Protein AF-A0A0U1HU04-F1 (afdb_monomer)

Organism: Yersinia rohdei (NCBI:txid29485)

Solvent-accessible surface area (backbone atoms only — not comparable to full-atom values): 5807 Å² total; per-residue (Å²): 131,83,82,80,83,60,98,45,67,34,29,42,54,51,36,54,56,43,50,52,55,50,51,49,65,64,69,73,52,92,62,57,69,66,62,49,38,60,50,66,69,31,60,72,57,46,52,53,50,53,51,49,47,50,54,54,46,64,78,40,39,73,57,51,28,62,73,69,71,54,90,61,49,79,89,67,40,49,63,67,60,35,54,51,50,51,51,53,54,50,49,54,50,33,64,75,69,74,93

pLDDT: mean 88.06, std 11.08, range [45.09, 97.31]

Foldseek 3Di:
DPPDDDPDPLQVLLLVQLVVVVCVVLVPDPDDPVVSLVQLPPPVNLLVVSVVSSVVCLVCVVVVCVVVVHPHDPVVHDVVVSSVVSNVVSVVVCVVVVD

Mean predicted aligned error: 4.65 Å

Sequence (99 aa):
MKIKTFENTATEFFYVLSMKIYVEAVSDTEESYSVFCDRAMNIPFMDAFFSEIISLIEKNFNHYVKRYGA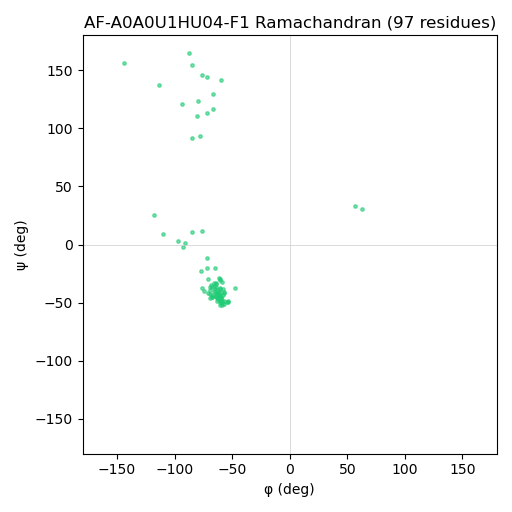DEKLADVDFKAVKRALFETHTEALEINEC

Secondary structure (DSSP, 8-state):
------SSHHHHHHHHHHHHHHHHHHHT----HHHHHHHHT-HHHHHHHHHHHHHHHHHHHHHHHHHHT----GGG--HHHHHHHHHHHHHHHHHHHT-

Structure (mmCIF, N/CA/C/O backbone):
data_AF-A0A0U1HU04-F1
#
_entry.id   AF-A0A0U1HU04-F1
#
loop_
_atom_site.group_PDB
_atom_site.id
_atom_site.type_symbol
_atom_site.label_atom_id
_atom_site.label_alt_id
_atom_site.label_comp_id
_atom_site.label_asym_id
_atom_site.label_entity_id
_atom_site.label_seq_id
_atom_site.pdbx_PDB_ins_code
_atom_site.Cartn_x
_atom_site.Cartn_y
_atom_site.Cartn_z
_atom_site.occupancy
_atom_site.B_iso_or_equiv
_atom_site.auth_seq_id
_atom_site.auth_comp_id
_atom_site.auth_asym_id
_atom_site.auth_atom_id
_atom_site.pdbx_PDB_model_num
ATOM 1 N N . MET A 1 1 ? 7.184 15.286 -3.728 1.00 45.09 1 MET A N 1
ATOM 2 C CA . MET A 1 1 ? 6.227 14.255 -3.277 1.00 45.09 1 MET A CA 1
ATOM 3 C C . MET A 1 1 ? 4.989 14.965 -2.747 1.00 45.09 1 MET A C 1
ATOM 5 O O . MET A 1 1 ? 5.107 15.686 -1.760 1.00 45.09 1 MET A O 1
ATOM 9 N N . LYS A 1 2 ? 3.841 14.885 -3.433 1.00 48.97 2 LYS A N 1
ATOM 10 C CA . LYS A 1 2 ? 2.584 15.393 -2.854 1.00 48.97 2 LYS A CA 1
ATOM 11 C C . LYS A 1 2 ? 2.246 14.501 -1.658 1.00 48.97 2 LYS A C 1
ATOM 13 O O . LYS A 1 2 ? 2.292 13.281 -1.782 1.00 48.97 2 LYS A O 1
ATOM 18 N N . ILE A 1 3 ? 1.970 15.092 -0.499 1.00 53.25 3 ILE A N 1
ATOM 19 C CA . ILE A 1 3 ? 1.521 14.327 0.669 1.00 53.25 3 ILE A CA 1
ATOM 20 C C . ILE A 1 3 ? 0.143 13.771 0.316 1.00 53.25 3 ILE A C 1
ATOM 22 O O . ILE A 1 3 ? -0.781 14.540 0.052 1.00 53.25 3 ILE A O 1
ATOM 26 N N . LYS A 1 4 ? 0.016 12.444 0.257 1.00 64.88 4 LYS A N 1
ATOM 27 C CA . LYS A 1 4 ? -1.287 11.802 0.096 1.00 64.88 4 LYS A CA 1
ATOM 28 C C . LYS A 1 4 ? -2.040 11.952 1.401 1.00 64.88 4 LYS A C 1
ATOM 30 O O . LYS A 1 4 ? -1.637 11.400 2.416 1.00 64.88 4 LYS A O 1
ATOM 35 N N . THR A 1 5 ? -3.110 12.728 1.373 1.00 72.75 5 THR A N 1
ATOM 36 C CA . THR A 1 5 ? -4.018 12.854 2.507 1.00 72.75 5 THR A CA 1
ATOM 37 C C . THR A 1 5 ? -4.962 11.662 2.509 1.00 72.75 5 THR A C 1
ATOM 39 O O . THR A 1 5 ? -5.801 11.540 1.615 1.00 72.75 5 THR A O 1
ATOM 42 N N . PHE A 1 6 ? -4.804 10.780 3.492 1.00 90.12 6 PHE A N 1
ATOM 43 C CA . PHE A 1 6 ? -5.768 9.723 3.782 1.00 90.12 6 PHE A CA 1
ATOM 44 C C . PHE A 1 6 ? -6.880 10.260 4.685 1.00 90.12 6 PHE A C 1
ATOM 46 O O . PHE A 1 6 ? -6.685 11.217 5.430 1.00 90.12 6 PHE A O 1
ATOM 53 N N . GLU A 1 7 ? -8.058 9.641 4.616 1.00 88.56 7 GLU A N 1
ATOM 54 C CA . GLU A 1 7 ? -9.226 10.054 5.407 1.00 88.56 7 GLU A CA 1
ATOM 55 C C . GLU A 1 7 ? -9.087 9.715 6.899 1.00 88.56 7 GLU A C 1
ATOM 57 O O . GLU A 1 7 ? -9.774 10.304 7.731 1.00 88.56 7 GLU A O 1
ATOM 62 N N . ASN A 1 8 ? -8.201 8.776 7.247 1.00 92.44 8 ASN A N 1
ATOM 63 C CA . ASN A 1 8 ? -7.927 8.389 8.624 1.00 92.44 8 ASN A CA 1
ATOM 64 C C . ASN A 1 8 ? -6.447 8.041 8.842 1.00 92.44 8 ASN A C 1
ATOM 66 O O . ASN A 1 8 ? -5.723 7.663 7.914 1.00 92.44 8 ASN A O 1
ATOM 70 N N . THR A 1 9 ? -6.020 8.159 10.098 1.00 94.38 9 THR A N 1
ATOM 71 C CA . THR A 1 9 ? -4.629 7.977 10.522 1.00 94.38 9 THR A CA 1
ATOM 72 C C . THR A 1 9 ? -4.182 6.517 10.467 1.00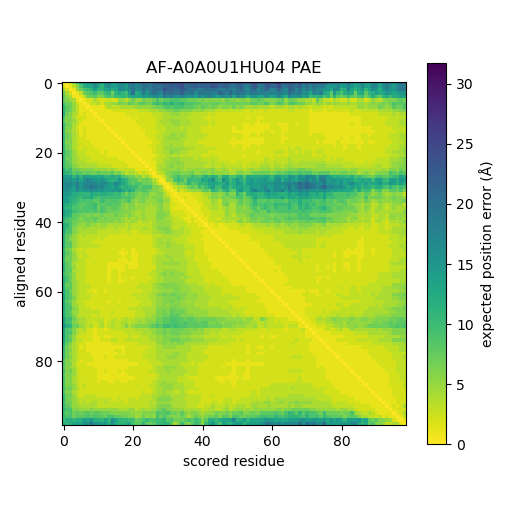 94.38 9 THR A C 1
ATOM 74 O O . THR A 1 9 ? -3.022 6.262 10.156 1.00 94.38 9 THR A O 1
ATOM 77 N N . ALA A 1 10 ? -5.086 5.547 10.647 1.00 95.81 10 ALA A N 1
ATOM 78 C CA . ALA A 1 10 ? -4.768 4.122 10.532 1.00 95.81 10 ALA A CA 1
ATOM 79 C C . ALA A 1 10 ? -4.329 3.753 9.109 1.00 95.81 10 ALA A C 1
ATOM 81 O O . ALA A 1 10 ? -3.338 3.048 8.912 1.00 95.81 10 ALA A O 1
ATOM 82 N N . THR A 1 11 ? -5.039 4.276 8.111 1.00 96.69 11 THR A N 1
ATOM 83 C CA . THR A 1 11 ? -4.750 4.077 6.688 1.00 96.69 11 THR A CA 1
ATOM 84 C C . THR A 1 11 ? -3.447 4.766 6.301 1.00 96.69 11 THR A C 1
ATOM 86 O O . THR A 1 11 ? -2.616 4.158 5.625 1.00 96.69 11 THR A O 1
ATOM 89 N N . GLU A 1 12 ? -3.221 5.994 6.777 1.00 95.56 12 GLU A N 1
ATOM 90 C CA . GLU A 1 12 ? -1.949 6.697 6.582 1.00 95.56 12 GLU A CA 1
ATOM 91 C C . GLU A 1 12 ? -0.778 5.930 7.208 1.00 95.56 12 GLU A C 1
ATOM 93 O O . GLU A 1 12 ? 0.234 5.687 6.550 1.00 95.56 12 GLU A O 1
ATOM 98 N N . 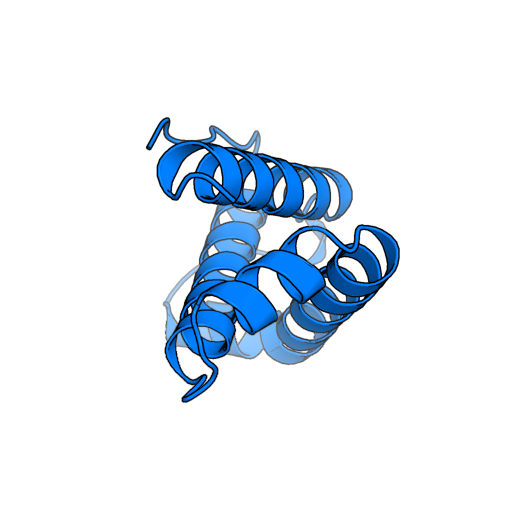PHE A 1 13 ? -0.928 5.483 8.455 1.00 95.69 13 PHE A N 1
ATOM 99 C CA . PHE A 1 13 ? 0.083 4.706 9.163 1.00 95.69 13 PHE A CA 1
ATOM 100 C C . PHE A 1 13 ? 0.410 3.405 8.421 1.00 95.69 13 PHE A C 1
ATOM 102 O O . PHE A 1 13 ? 1.584 3.094 8.196 1.00 95.69 13 PHE A O 1
ATOM 109 N N . PHE A 1 14 ? -0.613 2.673 7.973 1.00 97.31 14 PHE A N 1
ATOM 110 C CA . PHE A 1 14 ? -0.436 1.449 7.194 1.00 97.31 14 PHE A CA 1
ATOM 111 C C . PHE A 1 14 ? 0.276 1.722 5.859 1.00 97.31 14 PHE A C 1
ATOM 113 O O . PHE A 1 14 ? 1.199 0.992 5.481 1.00 97.31 14 PHE A O 1
ATOM 120 N N . TYR A 1 15 ? -0.100 2.793 5.158 1.00 96.38 15 TYR A N 1
ATOM 121 C CA . TYR A 1 15 ? 0.563 3.213 3.925 1.00 96.38 15 TYR A CA 1
ATOM 122 C C . TYR A 1 15 ? 2.041 3.553 4.154 1.00 96.38 15 TYR A C 1
ATOM 124 O O . TYR A 1 15 ? 2.896 3.098 3.395 1.00 96.38 15 TYR A O 1
ATOM 132 N N . VAL A 1 16 ? 2.374 4.280 5.223 1.00 95.00 16 VAL A N 1
ATOM 133 C CA . VAL A 1 16 ? 3.768 4.617 5.559 1.00 95.00 16 VAL A CA 1
ATOM 134 C C . VAL A 1 16 ? 4.598 3.359 5.832 1.00 95.00 16 VAL A C 1
ATOM 136 O O . VAL A 1 16 ? 5.739 3.273 5.374 1.00 95.00 16 VAL A O 1
ATOM 139 N N . LEU A 1 17 ? 4.048 2.365 6.535 1.00 95.56 17 LEU A N 1
ATOM 140 C CA . LEU A 1 17 ? 4.718 1.069 6.714 1.00 95.56 17 LEU A CA 1
ATOM 141 C C . LEU A 1 17 ? 4.924 0.346 5.376 1.00 95.56 17 LEU A C 1
ATOM 143 O O . LEU A 1 17 ? 6.003 -0.192 5.133 1.00 95.56 17 LEU A O 1
ATOM 147 N N . SER A 1 18 ? 3.919 0.388 4.500 1.00 95.75 18 SER A N 1
ATOM 148 C CA . SER A 1 18 ? 3.970 -0.216 3.160 1.00 95.75 18 SER A CA 1
ATOM 149 C C . SER A 1 18 ? 5.055 0.417 2.299 1.00 95.75 18 SER A C 1
ATOM 151 O O . SER A 1 18 ? 5.844 -0.290 1.676 1.00 95.75 18 SER A O 1
ATOM 153 N N . MET A 1 19 ? 5.160 1.745 2.335 1.00 94.19 19 MET A N 1
ATOM 154 C CA . MET A 1 19 ? 6.193 2.489 1.622 1.00 94.19 19 MET A CA 1
ATOM 155 C C . MET A 1 19 ? 7.602 2.183 2.124 1.00 94.19 19 MET A C 1
ATOM 157 O O . MET A 1 19 ? 8.517 2.117 1.309 1.00 94.19 19 MET A O 1
ATOM 161 N N . LYS A 1 20 ? 7.796 1.970 3.433 1.00 92.62 20 LYS A N 1
ATOM 162 C CA . LYS A 1 20 ? 9.112 1.583 3.972 1.00 92.62 20 LYS A CA 1
ATOM 163 C C . LYS A 1 20 ? 9.592 0.261 3.378 1.00 92.62 20 LYS A C 1
ATOM 165 O O . LYS A 1 20 ? 10.693 0.216 2.847 1.00 92.62 20 LYS A O 1
ATOM 170 N N . ILE A 1 21 ? 8.738 -0.764 3.389 1.00 91.25 21 ILE A N 1
ATOM 171 C CA . ILE A 1 21 ? 9.072 -2.081 2.825 1.00 91.25 21 ILE A CA 1
ATOM 172 C C . ILE A 1 21 ? 9.273 -1.991 1.308 1.00 91.25 21 ILE A C 1
ATOM 174 O O . ILE A 1 21 ? 10.215 -2.574 0.782 1.00 91.25 21 ILE A O 1
ATOM 178 N N . TYR A 1 22 ? 8.425 -1.232 0.606 1.00 89.88 22 TYR A N 1
ATOM 179 C CA . TYR A 1 22 ? 8.584 -0.993 -0.829 1.00 89.88 22 TYR A CA 1
ATOM 180 C C . TYR A 1 22 ? 9.951 -0.373 -1.156 1.00 89.88 22 TYR A C 1
ATOM 182 O O . TYR A 1 22 ? 10.674 -0.897 -1.996 1.00 89.88 22 TYR A O 1
ATOM 190 N N . VAL A 1 23 ? 10.330 0.712 -0.473 1.00 86.75 23 VAL A N 1
ATOM 191 C CA . VAL A 1 23 ? 11.613 1.391 -0.708 1.00 86.75 23 VAL A CA 1
ATOM 192 C C . VAL A 1 23 ? 12.791 0.479 -0.375 1.00 86.75 23 VAL A C 1
ATOM 194 O O . VAL A 1 23 ? 13.743 0.440 -1.150 1.00 86.75 23 VAL A O 1
ATOM 197 N N . GLU A 1 24 ? 12.733 -0.267 0.730 1.00 87.75 24 GLU A N 1
ATOM 198 C CA . GLU A 1 24 ? 13.770 -1.240 1.102 1.00 87.75 24 GLU A CA 1
ATOM 199 C C . GLU A 1 24 ? 13.950 -2.307 0.015 1.00 87.75 24 GLU A C 1
ATOM 201 O O . GLU A 1 24 ? 15.060 -2.499 -0.469 1.00 87.75 24 GLU A O 1
ATOM 206 N N . ALA A 1 25 ? 12.862 -2.930 -0.440 1.00 83.44 25 ALA A N 1
ATOM 207 C CA . ALA A 1 25 ? 12.914 -3.985 -1.448 1.00 83.44 25 ALA A CA 1
ATOM 208 C C . ALA A 1 25 ? 13.427 -3.502 -2.812 1.00 83.44 25 ALA A C 1
ATOM 210 O O . ALA A 1 25 ? 14.089 -4.252 -3.520 1.00 83.44 25 ALA A O 1
ATOM 211 N N . VAL A 1 26 ? 13.129 -2.256 -3.182 1.00 77.75 26 VAL A N 1
ATOM 212 C CA . VAL A 1 26 ? 13.626 -1.650 -4.423 1.00 77.75 26 VAL A CA 1
ATOM 213 C C . VAL A 1 26 ? 15.101 -1.243 -4.297 1.00 77.75 26 VAL A C 1
ATOM 215 O O . VAL A 1 26 ? 15.868 -1.400 -5.246 1.00 77.75 26 VAL A O 1
ATOM 218 N N . SER A 1 27 ? 15.512 -0.754 -3.123 1.00 73.62 27 SER A N 1
ATOM 219 C CA . SER A 1 27 ? 16.880 -0.273 -2.872 1.00 73.62 27 SER A CA 1
ATOM 220 C C . SER A 1 27 ? 17.898 -1.397 -2.658 1.00 73.62 27 SER A C 1
ATOM 222 O O . SER A 1 27 ? 19.087 -1.168 -2.854 1.00 73.62 27 SER A O 1
ATOM 224 N N . ASP A 1 28 ? 17.454 -2.590 -2.255 1.00 71.38 28 ASP A N 1
ATOM 225 C CA . ASP A 1 28 ? 18.309 -3.758 -1.976 1.00 71.38 28 ASP A CA 1
ATOM 226 C C . ASP A 1 28 ? 18.642 -4.584 -3.237 1.00 71.38 28 ASP A C 1
ATOM 228 O O . ASP A 1 28 ? 19.154 -5.699 -3.163 1.00 71.38 28 ASP A O 1
ATOM 232 N N . THR A 1 29 ? 18.336 -4.062 -4.429 1.00 66.25 29 THR A N 1
ATOM 233 C CA . THR A 1 29 ? 18.626 -4.755 -5.689 1.00 66.25 29 THR A CA 1
ATOM 234 C C . THR A 1 29 ? 19.978 -4.312 -6.259 1.00 66.25 29 THR A C 1
ATOM 236 O O . THR A 1 29 ? 20.179 -3.146 -6.580 1.00 66.25 29 THR A O 1
ATOM 239 N N . GLU A 1 30 ? 20.912 -5.252 -6.457 1.00 66.12 30 GLU A N 1
ATOM 240 C CA . GLU A 1 30 ? 22.126 -5.037 -7.279 1.00 66.12 30 GLU A CA 1
ATOM 241 C C . GLU A 1 30 ? 21.818 -5.076 -8.794 1.00 66.12 30 GLU A C 1
ATOM 243 O O . GLU A 1 30 ? 22.714 -5.181 -9.635 1.00 66.12 30 GLU A O 1
ATOM 248 N N . GLU A 1 31 ? 20.537 -5.053 -9.171 1.00 68.50 31 GLU A N 1
ATOM 249 C CA . GLU A 1 31 ? 20.113 -5.205 -10.556 1.00 68.50 31 GLU A CA 1
ATOM 250 C C . GLU A 1 31 ? 20.452 -3.963 -11.383 1.00 68.50 31 GLU A C 1
ATOM 252 O O . GLU A 1 31 ? 20.372 -2.822 -10.929 1.00 68.50 31 GLU A O 1
ATOM 257 N N . SER A 1 32 ? 20.815 -4.180 -12.650 1.00 73.81 32 SER A N 1
ATOM 258 C CA . SER A 1 32 ? 20.978 -3.072 -13.588 1.00 73.81 32 SER A CA 1
ATOM 259 C C . SER A 1 32 ? 19.664 -2.303 -13.723 1.00 73.81 32 SER A C 1
ATOM 261 O O . SER A 1 32 ? 18.602 -2.919 -13.838 1.00 73.81 32 SER A O 1
ATOM 263 N N . TYR A 1 33 ? 19.756 -0.979 -13.826 1.00 73.62 33 TYR A N 1
ATOM 264 C CA . TYR A 1 33 ? 18.615 -0.069 -13.928 1.00 73.62 33 TYR A CA 1
ATOM 265 C C . TYR A 1 33 ? 17.550 -0.486 -14.969 1.00 73.62 33 TYR A C 1
ATOM 267 O O . TYR A 1 33 ? 16.357 -0.398 -14.701 1.00 73.62 33 TYR A O 1
ATOM 275 N N . SER A 1 34 ? 17.957 -1.033 -16.122 1.00 74.12 34 SER A N 1
ATOM 276 C CA . SER A 1 34 ? 17.025 -1.511 -17.157 1.00 74.12 34 SER A CA 1
ATOM 277 C C . SER A 1 34 ? 16.177 -2.710 -16.715 1.00 74.12 34 SER A C 1
ATOM 279 O O . SER A 1 34 ? 14.988 -2.763 -17.000 1.00 74.12 34 SER A O 1
ATOM 281 N N . VAL A 1 35 ? 16.773 -3.663 -15.989 1.00 77.44 35 VAL A N 1
ATOM 282 C CA . VAL A 1 35 ? 16.067 -4.845 -15.460 1.00 77.44 35 VAL A CA 1
ATOM 283 C C . VAL A 1 35 ? 15.091 -4.433 -14.361 1.00 77.44 35 VAL A C 1
ATOM 285 O O . VAL A 1 35 ? 13.983 -4.969 -14.288 1.00 77.44 35 VAL A O 1
ATOM 288 N N . PHE A 1 36 ? 15.478 -3.443 -13.552 1.00 76.25 36 PHE A N 1
ATOM 289 C CA . PHE A 1 36 ? 14.583 -2.823 -12.588 1.00 76.25 36 PHE A CA 1
ATOM 290 C C . PHE A 1 36 ? 13.374 -2.178 -13.287 1.00 76.25 36 PHE A C 1
ATOM 292 O O . PHE A 1 36 ? 12.245 -2.529 -12.946 1.00 76.25 36 PHE A O 1
ATOM 299 N N . CYS A 1 37 ? 13.581 -1.324 -14.301 1.00 78.75 37 CYS A N 1
ATOM 300 C CA . CYS A 1 37 ? 12.479 -0.702 -15.048 1.00 78.75 37 CYS A CA 1
ATOM 301 C C . CYS A 1 37 ? 11.547 -1.742 -15.698 1.00 78.75 37 CYS A C 1
ATOM 303 O O . CYS A 1 37 ? 10.330 -1.616 -15.580 1.00 78.75 37 CYS A O 1
ATOM 305 N N . ASP A 1 38 ? 12.080 -2.802 -16.320 1.00 82.31 38 ASP A N 1
ATOM 306 C CA . ASP A 1 38 ? 11.265 -3.852 -16.959 1.00 82.31 38 ASP A CA 1
ATOM 307 C C . ASP A 1 38 ? 10.333 -4.565 -15.965 1.00 82.31 38 ASP A C 1
ATOM 309 O O . ASP A 1 38 ? 9.170 -4.850 -16.273 1.00 82.31 38 ASP A O 1
ATOM 313 N N . ARG A 1 39 ? 10.820 -4.856 -14.751 1.00 79.19 39 ARG A N 1
ATOM 314 C CA . ARG A 1 39 ? 9.992 -5.460 -13.694 1.00 79.19 39 ARG A CA 1
ATOM 315 C C . ARG A 1 39 ? 9.029 -4.458 -13.078 1.00 79.19 39 ARG A C 1
ATOM 317 O O . ARG A 1 39 ? 7.884 -4.810 -12.814 1.00 79.19 39 ARG A O 1
ATOM 324 N N . ALA A 1 40 ? 9.481 -3.230 -12.869 1.00 80.75 40 ALA A N 1
ATOM 325 C CA . ALA A 1 40 ? 8.685 -2.163 -12.290 1.00 80.75 40 ALA A CA 1
ATOM 326 C C . ALA A 1 40 ? 7.499 -1.791 -13.210 1.00 80.75 40 ALA A C 1
ATOM 328 O O . ALA A 1 40 ? 6.373 -1.659 -12.750 1.00 80.75 40 ALA A O 1
ATOM 329 N N . MET A 1 41 ? 7.680 -1.782 -14.532 1.00 86.31 41 MET A N 1
ATOM 330 C CA . MET A 1 41 ? 6.581 -1.579 -15.490 1.00 86.31 41 MET A CA 1
ATOM 331 C C . MET A 1 41 ? 5.615 -2.773 -15.614 1.00 86.31 41 MET A C 1
ATOM 333 O O . MET A 1 41 ? 4.541 -2.656 -16.215 1.00 86.31 41 MET A O 1
ATOM 337 N N . ASN A 1 42 ? 5.955 -3.942 -15.064 1.00 90.25 42 ASN A N 1
ATOM 338 C CA . ASN A 1 42 ? 5.109 -5.129 -15.134 1.00 90.25 42 ASN A CA 1
ATOM 339 C C . ASN A 1 42 ? 3.963 -5.039 -14.109 1.00 90.25 42 ASN A C 1
ATOM 341 O O . ASN A 1 42 ? 4.093 -5.444 -12.955 1.00 90.25 42 ASN A O 1
ATOM 345 N N . ILE A 1 43 ? 2.807 -4.535 -14.554 1.00 89.56 43 ILE A N 1
ATOM 346 C CA . ILE A 1 43 ? 1.629 -4.315 -13.698 1.00 89.56 43 ILE A CA 1
ATOM 347 C C . ILE A 1 43 ? 1.203 -5.581 -12.924 1.00 89.56 43 ILE A C 1
ATOM 349 O O . ILE A 1 43 ? 1.011 -5.469 -11.713 1.00 89.56 43 ILE A O 1
ATOM 353 N N . PRO A 1 44 ? 1.068 -6.780 -13.535 1.00 92.94 44 PRO A N 1
ATOM 354 C CA . PRO A 1 44 ? 0.763 -8.001 -12.783 1.00 92.94 44 PRO A CA 1
ATOM 355 C C . PRO A 1 44 ? 1.774 -8.329 -11.680 1.00 92.94 44 PRO A C 1
ATOM 357 O O . PRO A 1 44 ? 1.376 -8.734 -10.587 1.00 92.94 44 PRO A O 1
ATOM 360 N N . PHE A 1 45 ? 3.068 -8.148 -11.955 1.00 90.75 45 PHE A N 1
ATOM 361 C CA . PHE A 1 45 ? 4.117 -8.345 -10.956 1.00 90.75 45 PHE A CA 1
ATOM 362 C C . PHE A 1 45 ? 3.965 -7.346 -9.804 1.00 90.75 45 PHE A C 1
ATOM 364 O O . PHE A 1 45 ? 3.926 -7.754 -8.644 1.00 90.75 45 PHE A O 1
ATOM 371 N N . MET A 1 46 ? 3.788 -6.060 -10.113 1.00 91.75 46 MET A N 1
ATOM 372 C CA . MET A 1 46 ? 3.614 -5.016 -9.102 1.00 91.75 46 MET A CA 1
ATOM 373 C C . MET A 1 46 ? 2.331 -5.188 -8.280 1.00 91.75 46 MET A C 1
ATOM 375 O O . MET A 1 46 ? 2.330 -4.927 -7.077 1.00 91.75 46 MET A O 1
ATOM 379 N N . ASP A 1 47 ? 1.249 -5.687 -8.882 1.00 94.19 47 ASP A N 1
ATOM 380 C CA . ASP A 1 47 ? 0.008 -5.988 -8.163 1.00 94.19 47 ASP A CA 1
ATOM 381 C C . ASP A 1 47 ? 0.189 -7.101 -7.130 1.00 94.19 47 ASP A C 1
ATOM 383 O O . ASP A 1 47 ? -0.251 -6.965 -5.981 1.00 94.19 47 ASP A O 1
ATOM 387 N N . ALA A 1 48 ? 0.869 -8.180 -7.526 1.00 94.12 48 ALA A N 1
ATOM 388 C CA . ALA A 1 48 ? 1.222 -9.273 -6.630 1.00 94.12 48 ALA A CA 1
ATOM 389 C C . ALA A 1 48 ? 2.151 -8.775 -5.516 1.00 94.12 48 ALA A C 1
ATOM 391 O O . ALA A 1 48 ? 1.872 -8.998 -4.338 1.00 94.12 48 ALA A O 1
ATOM 392 N N . PHE A 1 49 ? 3.178 -8.006 -5.877 1.00 92.88 49 PHE A N 1
ATOM 393 C CA . PHE A 1 49 ? 4.146 -7.457 -4.938 1.00 92.88 49 PHE A CA 1
ATOM 394 C C . PHE A 1 49 ? 3.502 -6.549 -3.877 1.00 92.88 49 PHE A C 1
ATOM 396 O O . PHE A 1 49 ? 3.714 -6.739 -2.678 1.00 92.88 49 PHE A O 1
ATOM 403 N N . PHE A 1 50 ? 2.630 -5.614 -4.268 1.00 95.56 50 PHE A N 1
ATOM 404 C CA . PHE A 1 50 ? 1.909 -4.789 -3.291 1.00 95.56 50 PHE A CA 1
ATOM 405 C C . PHE A 1 50 ? 0.941 -5.597 -2.429 1.00 95.56 50 PHE A C 1
ATOM 407 O O . PHE A 1 50 ? 0.767 -5.289 -1.249 1.00 95.56 50 PHE A O 1
ATOM 414 N N . SER A 1 51 ? 0.338 -6.648 -2.982 1.00 96.06 51 SER A N 1
ATOM 415 C CA . SER A 1 51 ? -0.523 -7.551 -2.211 1.00 96.06 51 SER A CA 1
ATOM 416 C C . SER A 1 51 ? 0.273 -8.325 -1.152 1.00 96.06 51 SER A C 1
ATOM 418 O O . SER A 1 51 ? -0.220 -8.525 -0.037 1.00 96.06 51 SER A O 1
ATOM 420 N N . GLU A 1 52 ? 1.518 -8.704 -1.452 1.00 95.81 52 GLU A N 1
ATOM 421 C CA . GLU A 1 52 ? 2.437 -9.325 -0.492 1.00 95.81 52 GLU A CA 1
ATOM 422 C C . GLU A 1 52 ? 2.864 -8.355 0.614 1.00 95.81 52 GLU A C 1
ATOM 424 O O . GLU A 1 52 ? 2.786 -8.718 1.791 1.00 95.81 52 GLU A O 1
ATOM 429 N N . ILE A 1 53 ? 3.231 -7.114 0.270 1.00 95.81 53 ILE A N 1
ATOM 430 C CA . ILE A 1 53 ? 3.563 -6.067 1.256 1.00 95.81 53 ILE A CA 1
ATOM 431 C C . ILE A 1 53 ? 2.391 -5.844 2.218 1.00 95.81 53 ILE A C 1
ATOM 433 O O . ILE A 1 53 ? 2.578 -5.864 3.438 1.00 95.81 53 ILE A O 1
ATOM 437 N N . ILE A 1 54 ? 1.177 -5.682 1.681 1.00 96.94 54 ILE A N 1
ATOM 438 C CA . ILE A 1 54 ? -0.034 -5.500 2.491 1.00 96.94 54 ILE A CA 1
ATOM 439 C C . ILE A 1 54 ? -0.234 -6.703 3.417 1.00 96.94 54 ILE A C 1
ATOM 441 O O . ILE A 1 54 ? -0.388 -6.521 4.623 1.00 96.94 54 ILE A O 1
ATOM 445 N N . SER A 1 55 ? -0.144 -7.924 2.886 1.00 97.19 55 SER A N 1
ATOM 446 C CA . SER A 1 55 ? -0.314 -9.155 3.671 1.00 97.19 55 SER A CA 1
ATOM 447 C C . SER A 1 55 ? 0.724 -9.291 4.792 1.00 97.19 55 SER A C 1
ATOM 449 O O . SER A 1 55 ? 0.416 -9.789 5.879 1.00 97.19 55 SER A O 1
ATOM 451 N N . LEU A 1 56 ? 1.970 -8.879 4.543 1.00 96.06 56 LEU A N 1
ATOM 452 C CA . LEU A 1 56 ? 3.047 -8.917 5.530 1.00 96.06 56 LEU A CA 1
ATOM 453 C C . LEU A 1 56 ? 2.787 -7.932 6.674 1.00 96.06 56 LEU A C 1
ATOM 455 O O . LEU A 1 56 ? 2.934 -8.299 7.845 1.00 96.06 56 LEU A O 1
ATOM 459 N N . ILE A 1 57 ? 2.384 -6.703 6.350 1.00 96.38 57 ILE A N 1
ATOM 460 C CA . ILE A 1 57 ? 2.095 -5.676 7.356 1.00 96.38 57 ILE A CA 1
ATOM 461 C C . ILE A 1 57 ? 0.843 -6.036 8.136 1.00 96.38 57 ILE A C 1
ATOM 463 O O . ILE A 1 57 ? 0.865 -5.929 9.356 1.00 96.38 57 ILE A O 1
ATOM 467 N N . GLU A 1 58 ? -0.209 -6.512 7.473 1.00 97.25 58 GLU A N 1
ATOM 468 C CA . GLU A 1 58 ? -1.461 -6.918 8.112 1.00 97.25 58 GLU A CA 1
ATOM 469 C C . GLU A 1 58 ? -1.204 -7.937 9.233 1.00 97.25 58 GLU A C 1
ATOM 471 O O . GLU A 1 58 ? -1.606 -7.725 10.380 1.00 97.25 58 GLU A O 1
ATOM 476 N N . LYS A 1 59 ? -0.420 -8.985 8.944 1.00 96.94 59 LYS A N 1
ATOM 477 C CA . LYS A 1 59 ? -0.031 -10.018 9.924 1.00 96.94 59 LYS A CA 1
ATOM 478 C C . LYS A 1 59 ? 0.767 -9.469 11.108 1.00 96.94 59 LYS A C 1
ATOM 480 O O . LYS A 1 59 ? 0.716 -10.036 12.198 1.00 96.94 59 LYS A O 1
ATOM 485 N N . ASN A 1 60 ? 1.509 -8.384 10.901 1.00 95.81 60 ASN A N 1
ATOM 486 C CA . ASN A 1 60 ? 2.408 -7.795 11.891 1.00 95.81 60 ASN A CA 1
ATOM 487 C C . ASN A 1 60 ? 1.910 -6.443 12.425 1.00 95.81 60 ASN A C 1
ATOM 489 O O . ASN A 1 60 ? 2.628 -5.774 13.170 1.00 95.81 60 ASN A O 1
ATOM 493 N N . PHE A 1 61 ? 0.683 -6.033 12.098 1.00 95.50 61 PHE A N 1
ATOM 494 C CA . PHE A 1 61 ? 0.228 -4.663 12.321 1.00 95.50 61 PHE A CA 1
ATOM 495 C C . PHE A 1 61 ? 0.273 -4.280 13.801 1.00 95.50 61 PHE A C 1
ATOM 497 O O . PHE A 1 61 ? 0.862 -3.268 14.173 1.00 95.50 61 PHE A O 1
ATOM 504 N N . ASN A 1 62 ? -0.223 -5.162 14.671 1.00 94.38 62 ASN A N 1
ATOM 505 C CA . ASN A 1 62 ? -0.188 -4.965 16.122 1.00 94.38 62 ASN A CA 1
ATOM 506 C C . ASN A 1 62 ? 1.238 -4.835 16.679 1.00 94.38 62 ASN A C 1
ATOM 508 O O . ASN A 1 62 ? 1.447 -4.161 17.689 1.00 94.38 62 ASN A O 1
ATOM 512 N N . HIS A 1 63 ? 2.224 -5.488 16.055 1.00 96.12 63 HIS A N 1
ATOM 513 C CA . HIS A 1 63 ? 3.625 -5.313 16.429 1.00 96.12 63 HIS A CA 1
ATOM 514 C C . HIS A 1 63 ? 4.108 -3.908 16.055 1.00 96.12 63 HIS A C 1
ATOM 516 O O . HIS A 1 63 ? 4.709 -3.235 16.893 1.00 96.12 63 HIS A O 1
ATOM 522 N N . TYR A 1 64 ? 3.802 -3.437 14.843 1.00 95.38 64 TYR A N 1
ATOM 523 C CA . TYR A 1 64 ? 4.179 -2.095 14.398 1.00 95.38 64 TYR A CA 1
ATOM 524 C C . TYR A 1 64 ? 3.508 -0.987 15.212 1.00 95.38 64 TYR A C 1
ATOM 526 O O . TYR A 1 64 ? 4.198 -0.062 15.637 1.00 95.38 64 TYR A O 1
ATOM 534 N N . VAL A 1 65 ? 2.209 -1.104 15.498 1.00 95.06 65 VAL A N 1
ATOM 535 C CA . VAL A 1 65 ? 1.468 -0.150 16.342 1.00 95.06 65 VAL A CA 1
ATOM 536 C C . VAL A 1 65 ? 2.152 0.009 17.702 1.00 95.06 65 VAL A C 1
ATOM 538 O O . VAL A 1 65 ? 2.493 1.121 18.098 1.00 95.06 65 VAL A O 1
ATOM 541 N N . LYS A 1 66 ? 2.476 -1.107 18.372 1.00 95.62 66 LYS A N 1
ATOM 542 C CA . LYS A 1 66 ? 3.211 -1.089 19.649 1.00 95.62 66 LYS A CA 1
ATOM 543 C C . LYS A 1 66 ? 4.612 -0.500 19.511 1.00 95.62 66 LYS A C 1
ATOM 545 O O . LYS A 1 66 ? 5.018 0.308 20.340 1.00 95.62 66 LYS A O 1
ATOM 550 N N . ARG A 1 67 ? 5.356 -0.906 18.478 1.00 95.56 67 ARG A N 1
ATOM 551 C CA . ARG A 1 67 ? 6.734 -0.458 18.232 1.00 95.56 67 ARG A CA 1
A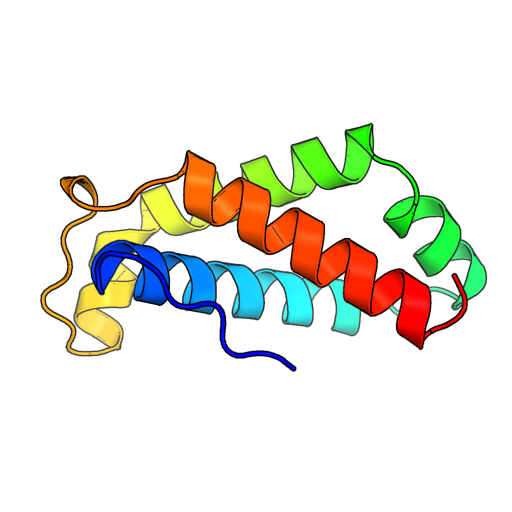TOM 552 C C . ARG A 1 67 ? 6.822 1.053 18.030 1.00 95.56 67 ARG A C 1
ATOM 554 O O . ARG A 1 67 ? 7.795 1.657 18.470 1.00 95.56 67 ARG A O 1
ATOM 561 N N . TYR A 1 68 ? 5.839 1.639 17.356 1.00 93.44 68 TYR A N 1
ATOM 562 C CA . TYR A 1 68 ? 5.804 3.067 17.049 1.00 93.44 68 TYR A CA 1
ATOM 563 C C . TYR A 1 68 ? 4.965 3.889 18.037 1.00 93.44 68 TYR A C 1
ATOM 565 O O . TYR A 1 68 ? 4.851 5.096 17.854 1.00 93.44 68 TYR A O 1
ATOM 573 N N . GLY A 1 69 ? 4.412 3.269 19.087 1.00 93.06 69 GLY A N 1
ATOM 574 C CA . GLY A 1 69 ? 3.599 3.963 20.089 1.00 93.06 69 GLY A CA 1
ATOM 575 C C . GLY A 1 69 ? 2.321 4.583 19.517 1.00 93.06 69 GLY A C 1
ATOM 576 O O . GLY A 1 69 ? 1.888 5.625 19.999 1.00 93.06 69 GLY A O 1
ATOM 577 N N . ALA A 1 70 ? 1.755 3.974 18.474 1.00 93.00 70 ALA A N 1
ATOM 578 C CA . ALA A 1 70 ? 0.510 4.411 17.853 1.00 93.00 70 ALA A CA 1
ATOM 579 C C . ALA A 1 70 ? -0.711 3.775 18.551 1.00 93.00 70 ALA A C 1
ATOM 581 O O . ALA A 1 70 ? -0.564 2.791 19.276 1.00 93.00 70 ALA A O 1
ATOM 582 N N . ASP A 1 71 ? -1.911 4.306 18.300 1.00 93.75 71 ASP A N 1
ATOM 583 C CA . ASP A 1 71 ? -3.195 3.754 18.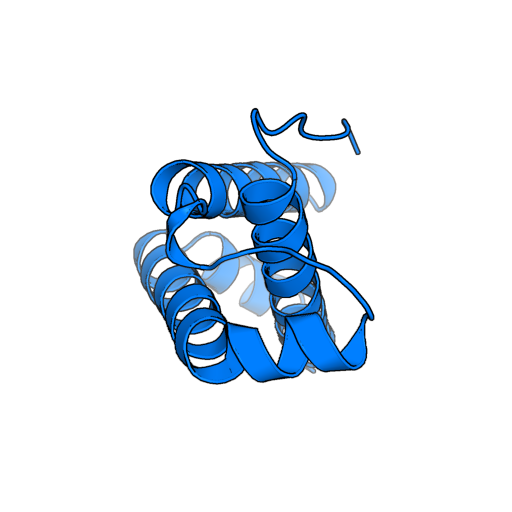789 1.00 93.75 71 ASP A CA 1
ATOM 584 C C . ASP A 1 71 ? -4.115 3.323 17.628 1.00 93.75 71 ASP A C 1
ATOM 586 O O . ASP A 1 71 ? -5.341 3.297 17.725 1.00 93.75 71 ASP A O 1
ATOM 590 N N . GLU A 1 72 ? -3.506 3.006 16.484 1.00 95.81 72 GLU A N 1
ATOM 591 C CA . GLU A 1 72 ? -4.228 2.637 15.270 1.00 95.81 72 GLU A CA 1
ATOM 592 C C . GLU A 1 72 ? -4.770 1.210 15.343 1.00 95.81 72 GLU A C 1
ATOM 594 O O . GLU A 1 72 ? -4.127 0.295 15.873 1.00 95.81 72 GLU A O 1
ATOM 599 N N . LYS A 1 73 ? -5.938 0.987 14.736 1.00 95.94 73 LYS A N 1
ATOM 600 C CA . LYS A 1 73 ? -6.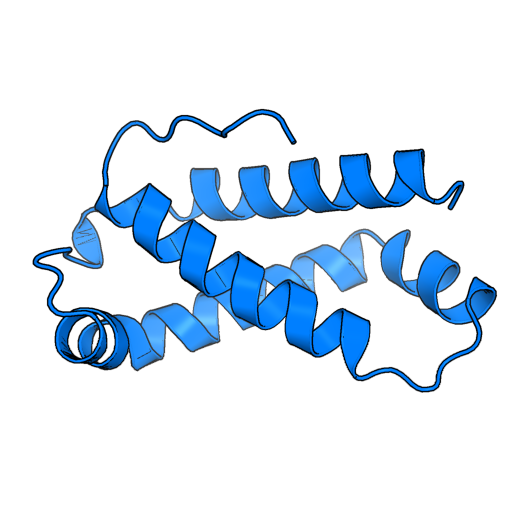565 -0.335 14.652 1.00 95.94 73 LYS A CA 1
ATOM 601 C C . LYS A 1 73 ? -6.596 -0.808 13.213 1.00 95.94 73 LYS A C 1
ATOM 603 O O . LYS A 1 73 ? -6.983 -0.076 12.311 1.00 95.94 73 LYS A O 1
ATOM 608 N N . LEU A 1 74 ? -6.271 -2.084 13.016 1.00 95.69 74 LEU A N 1
ATOM 609 C CA . LEU A 1 74 ? -6.283 -2.701 11.689 1.00 95.69 74 LEU A CA 1
ATOM 610 C C . LEU A 1 74 ? -7.666 -2.628 11.022 1.00 95.69 74 LEU A C 1
ATOM 612 O O . LEU A 1 74 ? -7.757 -2.497 9.810 1.00 95.69 74 LEU A O 1
ATOM 616 N N . ALA A 1 75 ? -8.738 -2.684 11.819 1.00 96.69 75 ALA A N 1
ATOM 617 C CA . ALA A 1 75 ? -10.114 -2.608 11.334 1.00 96.69 75 ALA A CA 1
ATOM 618 C C . ALA A 1 75 ? -10.474 -1.254 10.692 1.00 96.69 75 ALA A C 1
ATOM 620 O O . ALA A 1 75 ? -11.426 -1.199 9.919 1.00 96.69 75 ALA A O 1
ATOM 621 N N . ASP A 1 76 ? -9.717 -0.196 10.990 1.00 97.00 76 ASP A N 1
ATOM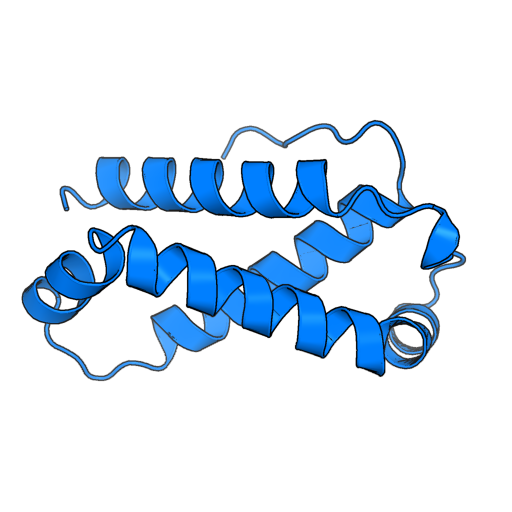 622 C CA . ASP A 1 76 ? -9.962 1.159 10.483 1.00 97.00 76 ASP A CA 1
ATOM 623 C C . ASP A 1 76 ? -9.170 1.446 9.187 1.00 97.00 76 ASP A C 1
ATOM 625 O O . ASP A 1 76 ? -9.285 2.521 8.593 1.00 97.00 76 ASP A O 1
ATOM 629 N N . VAL A 1 77 ? -8.363 0.481 8.730 1.00 96.94 77 VAL A N 1
ATOM 630 C CA . VAL A 1 77 ? -7.521 0.607 7.537 1.00 96.94 77 VAL A CA 1
ATOM 631 C C . VAL A 1 77 ? -8.344 0.389 6.267 1.00 96.94 77 VAL A C 1
ATOM 633 O O . VAL A 1 77 ? -8.912 -0.683 6.049 1.00 96.94 77 VAL A O 1
ATOM 636 N N . ASP A 1 78 ? -8.325 1.368 5.361 1.00 96.81 78 ASP A N 1
ATOM 637 C CA . ASP A 1 78 ? -8.807 1.185 3.991 1.00 96.81 78 ASP A CA 1
ATOM 638 C C . ASP A 1 78 ? -7.694 0.599 3.105 1.00 96.81 78 ASP A C 1
ATOM 640 O O . ASP A 1 78 ? -6.899 1.308 2.479 1.00 96.81 78 ASP A O 1
ATOM 644 N N . PHE A 1 79 ? -7.652 -0.732 3.013 1.00 95.44 79 PHE A N 1
ATOM 645 C CA . PHE A 1 79 ? -6.673 -1.447 2.188 1.00 95.44 79 PHE A CA 1
ATOM 646 C C . PHE A 1 79 ? -6.755 -1.100 0.697 1.00 95.44 79 PHE A C 1
ATOM 648 O O . PHE A 1 79 ? -5.741 -1.144 -0.008 1.00 95.44 79 PHE A O 1
ATOM 655 N N . LYS A 1 80 ? -7.941 -0.737 0.193 1.00 94.62 80 LYS A N 1
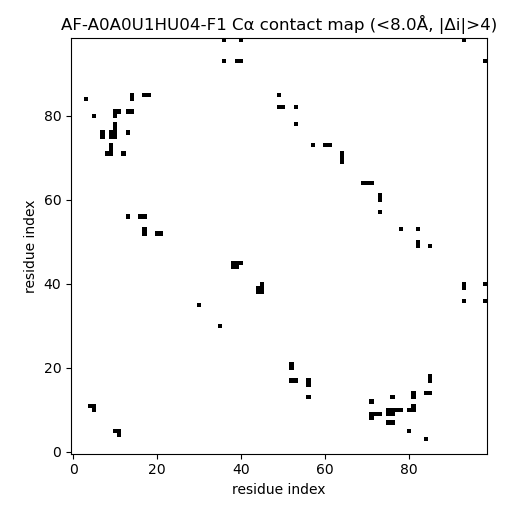ATOM 656 C CA . LYS A 1 80 ? -8.110 -0.350 -1.211 1.00 94.62 80 LYS A CA 1
ATOM 657 C C . LYS A 1 80 ? -7.459 1.008 -1.461 1.00 94.62 80 LYS A C 1
ATOM 659 O O . LYS A 1 80 ? -6.777 1.169 -2.477 1.00 94.62 80 LYS A O 1
ATOM 664 N N . ALA A 1 81 ? -7.622 1.954 -0.536 1.00 95.25 81 ALA A N 1
ATOM 665 C CA . ALA A 1 81 ? -6.938 3.243 -0.589 1.00 95.25 81 ALA A CA 1
ATOM 666 C C . ALA A 1 81 ? -5.415 3.082 -0.490 1.00 95.25 81 ALA A C 1
ATOM 668 O O . ALA A 1 81 ? -4.702 3.698 -1.283 1.00 95.25 81 ALA A O 1
ATOM 669 N N . VAL A 1 82 ? -4.918 2.214 0.402 1.00 95.88 82 VAL A N 1
ATOM 670 C CA . VAL A 1 82 ? -3.479 1.903 0.508 1.00 95.88 82 VAL A CA 1
ATOM 671 C C . VAL A 1 82 ? -2.941 1.346 -0.810 1.00 95.88 82 VAL A C 1
ATOM 673 O O . VAL A 1 82 ? -1.966 1.876 -1.340 1.00 95.88 82 VAL A O 1
ATOM 676 N N . LYS A 1 83 ? -3.582 0.315 -1.377 1.00 94.94 83 LYS A N 1
ATOM 677 C CA . LYS A 1 83 ? -3.112 -0.317 -2.621 1.00 94.94 83 LYS A CA 1
ATOM 678 C C . LYS A 1 83 ? -3.109 0.667 -3.792 1.00 94.94 83 LYS A C 1
ATOM 680 O O . LYS A 1 83 ? -2.124 0.739 -4.523 1.00 94.94 83 LYS A O 1
ATOM 685 N N . ARG A 1 84 ? -4.163 1.481 -3.938 1.00 94.31 84 ARG A N 1
ATOM 686 C CA . ARG A 1 84 ? -4.209 2.554 -4.947 1.00 94.31 84 ARG A CA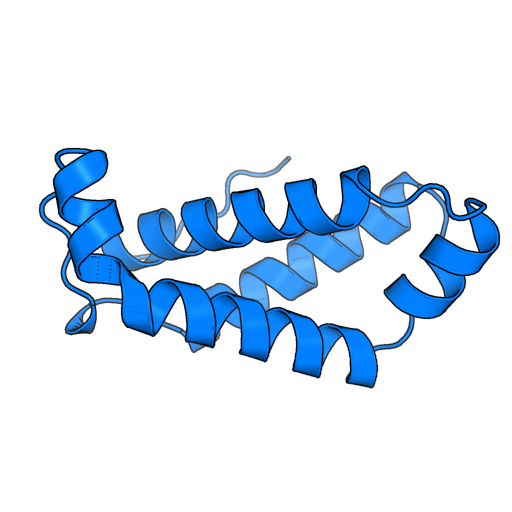 1
ATOM 687 C C . ARG A 1 84 ? -3.069 3.557 -4.745 1.00 94.31 84 ARG A C 1
ATOM 689 O O . ARG A 1 84 ? -2.393 3.912 -5.705 1.00 94.31 84 ARG A O 1
ATOM 696 N N . ALA A 1 85 ? -2.837 3.979 -3.503 1.00 94.44 85 ALA A N 1
ATOM 697 C CA . ALA A 1 85 ? -1.780 4.926 -3.185 1.00 94.44 85 ALA A CA 1
ATOM 698 C C . ALA A 1 85 ? -0.381 4.368 -3.496 1.00 94.44 85 ALA A C 1
ATOM 700 O O . ALA A 1 85 ? 0.446 5.110 -4.024 1.00 94.44 85 ALA A O 1
ATOM 701 N N . LEU A 1 86 ? -0.125 3.083 -3.235 1.00 94.00 86 LEU A N 1
ATOM 702 C CA . LEU A 1 86 ? 1.134 2.423 -3.601 1.00 94.00 86 LEU A CA 1
ATOM 703 C C . LEU A 1 86 ? 1.367 2.451 -5.117 1.00 94.00 86 LEU A C 1
ATOM 705 O O . LEU A 1 86 ? 2.435 2.865 -5.561 1.00 94.00 86 LEU A O 1
ATOM 709 N N . PHE A 1 87 ? 0.352 2.104 -5.912 1.00 93.31 87 PHE A N 1
ATOM 710 C CA . PHE A 1 87 ? 0.443 2.133 -7.376 1.00 93.31 87 PHE A CA 1
ATOM 711 C C . PHE A 1 87 ? 0.686 3.524 -7.947 1.00 93.31 87 PHE A C 1
ATOM 713 O O . PHE A 1 87 ? 1.537 3.703 -8.814 1.00 93.31 87 PHE A O 1
ATOM 720 N N . GLU A 1 88 ? -0.051 4.518 -7.469 1.00 92.44 88 GLU A N 1
ATOM 721 C CA . GLU A 1 88 ? 0.136 5.905 -7.890 1.00 92.44 88 GLU A CA 1
ATOM 722 C C . GLU A 1 88 ? 1.558 6.393 -7.560 1.00 92.44 88 GLU A C 1
ATOM 724 O O . GLU A 1 88 ? 2.205 6.998 -8.403 1.00 92.44 88 GLU A O 1
ATOM 729 N N . THR A 1 89 ? 2.083 6.095 -6.364 1.00 90.38 89 THR A N 1
ATOM 730 C CA . THR A 1 89 ? 3.453 6.496 -5.990 1.00 90.38 89 THR A CA 1
ATOM 731 C C . THR A 1 89 ? 4.514 5.748 -6.786 1.00 90.38 89 THR A C 1
ATOM 733 O O . THR A 1 89 ? 5.539 6.325 -7.137 1.00 90.38 89 THR A O 1
ATOM 736 N N . HIS A 1 90 ? 4.264 4.486 -7.109 1.00 90.31 90 HIS A N 1
ATOM 737 C CA . HIS A 1 90 ? 5.116 3.726 -8.006 1.00 90.31 90 HIS A CA 1
ATOM 738 C C . HIS A 1 90 ? 5.126 4.307 -9.424 1.00 90.31 90 HIS A C 1
ATOM 740 O O . HIS A 1 90 ? 6.193 4.489 -9.995 1.00 90.31 90 HIS A O 1
ATOM 746 N N . THR A 1 91 ? 3.959 4.677 -9.951 1.00 88.56 91 THR A N 1
ATOM 747 C CA . THR A 1 91 ? 3.829 5.302 -11.276 1.00 88.56 91 THR A CA 1
ATOM 748 C C . THR A 1 91 ? 4.556 6.647 -11.322 1.00 88.56 91 THR A C 1
ATOM 750 O O . THR A 1 91 ? 5.356 6.872 -12.220 1.00 88.56 91 THR A O 1
ATOM 753 N N . GLU A 1 92 ? 4.368 7.499 -10.307 1.00 88.12 92 GLU A N 1
ATOM 754 C CA . GLU A 1 92 ? 5.120 8.758 -10.168 1.00 88.12 92 GLU A CA 1
ATOM 755 C C . GLU A 1 92 ? 6.639 8.514 -10.120 1.00 88.12 92 GLU A C 1
ATOM 757 O O . GLU A 1 92 ? 7.416 9.292 -10.669 1.00 88.12 92 GLU A O 1
ATOM 762 N N . ALA A 1 93 ? 7.082 7.436 -9.462 1.00 84.44 93 ALA A N 1
ATOM 763 C CA . ALA A 1 93 ? 8.496 7.083 -9.403 1.00 84.44 93 ALA A CA 1
ATOM 764 C C . ALA A 1 93 ? 9.038 6.607 -10.761 1.00 84.44 93 ALA A C 1
ATOM 766 O O . ALA A 1 93 ? 10.160 6.969 -11.102 1.00 84.44 93 ALA A O 1
ATOM 767 N N . LEU A 1 94 ? 8.269 5.838 -11.537 1.00 85.00 94 LEU A N 1
ATOM 768 C CA . LEU A 1 94 ? 8.651 5.455 -12.901 1.00 85.00 94 LEU A CA 1
ATOM 769 C C . LEU A 1 94 ? 8.838 6.697 -13.781 1.00 85.00 94 LEU A C 1
ATOM 771 O O . LEU A 1 94 ? 9.916 6.882 -14.341 1.00 85.00 94 LEU A O 1
ATOM 775 N N . GLU A 1 95 ? 7.852 7.603 -13.776 1.00 84.69 95 GLU A N 1
ATOM 776 C CA . GLU A 1 95 ? 7.880 8.847 -14.559 1.00 84.69 95 GLU A CA 1
ATOM 777 C C . GLU A 1 95 ? 9.106 9.720 -14.246 1.00 84.69 95 GLU A C 1
ATOM 779 O O . GLU A 1 95 ? 9.721 10.275 -15.153 1.00 84.69 95 GLU A O 1
ATOM 784 N N . ILE A 1 96 ? 9.478 9.848 -12.966 1.00 81.69 96 ILE A N 1
ATOM 785 C CA . ILE A 1 96 ? 10.637 10.654 -12.545 1.00 81.69 96 ILE A CA 1
ATOM 786 C C . ILE A 1 96 ? 11.956 10.045 -13.018 1.00 81.69 96 ILE A C 1
ATOM 788 O O . ILE A 1 96 ? 12.890 10.786 -13.323 1.00 81.69 96 ILE A O 1
ATOM 792 N N . ASN A 1 97 ? 12.058 8.717 -13.022 1.00 75.62 97 ASN A N 1
ATOM 793 C CA . ASN A 1 97 ? 13.304 8.046 -13.364 1.00 75.62 97 ASN A CA 1
ATOM 794 C C . ASN A 1 97 ? 13.408 7.728 -14.871 1.00 75.62 97 ASN A C 1
ATOM 796 O O . ASN A 1 97 ? 14.419 7.187 -15.307 1.00 75.62 97 ASN A O 1
ATOM 800 N N . GLU A 1 98 ? 12.413 8.101 -15.683 1.00 78.00 98 GLU A N 1
ATOM 801 C CA . GLU A 1 98 ? 12.370 7.790 -17.122 1.00 78.00 98 GLU A CA 1
ATOM 802 C C . GLU A 1 98 ? 12.461 6.276 -17.399 1.00 78.00 98 GLU A C 1
ATOM 804 O O . GLU A 1 98 ? 13.034 5.841 -18.402 1.00 78.00 98 GLU A O 1
ATOM 809 N N . CYS A 1 99 ? 11.892 5.480 -16.486 1.00 68.62 99 CYS A N 1
ATOM 810 C CA . CYS A 1 99 ? 11.287 4.215 -16.880 1.00 68.62 99 CYS A CA 1
ATOM 811 C C . CYS A 1 99 ? 9.972 4.553 -17.629 1.00 68.62 99 CYS A C 1
ATOM 813 O O . CYS A 1 99 ? 9.673 3.847 -18.607 1.00 68.62 99 CYS A O 1
#

Nearest PDB structures (foldseek):
  3lhp-assembly2_T  TM=2.737E-01  e=3.017E+00  synthetic construct
  8zah-assembly2_B  TM=2.625E-01  e=2.390E+00  Campylobacter jejuni
  4xng-assembly1_B  TM=3.579E-01  e=7.235E+00  Mycoplasmoides genitalium

Radius of gyration: 14.08 Å; Cα contacts (8 Å, |Δi|>4): 58; chains: 1; bounding box: 32×25×37 Å